Protein AF-A0A958QGN3-F1 (afdb_monomer)

Solvent-accessible surface area (backbone atoms only — not comparable to full-atom values): 9112 Å² total; per-residue (Å²): 139,82,88,88,80,87,80,82,87,89,76,77,86,75,79,75,87,72,80,77,77,76,76,63,99,60,59,74,49,75,75,36,65,69,54,34,45,36,25,71,77,68,55,36,74,48,73,49,76,48,70,50,88,39,84,84,43,88,90,49,69,60,46,77,48,75,48,77,48,68,65,74,99,62,55,71,68,59,52,51,58,59,68,67,46,52,61,52,44,41,81,79,34,90,42,31,76,43,39,47,69,40,79,90,75,33,34,35,40,39,32,36,43,59,98,94,43,77,48,77,48,45,26,42,52,48,81,46,80,53,96,93,48,73,50,79,46,77,41,82,60,131

Mean predicted aligned error: 10.69 Å

Structure (mmCIF, N/CA/C/O backbone):
data_AF-A0A958QGN3-F1
#
_entry.id   AF-A0A958QGN3-F1
#
loop_
_atom_site.group_PDB
_atom_site.id
_atom_site.type_symbol
_atom_site.label_atom_id
_atom_site.label_alt_id
_atom_site.label_comp_id
_atom_site.label_asym_id
_atom_site.label_entity_id
_atom_site.label_seq_id
_atom_site.pdbx_PDB_ins_code
_atom_site.Cartn_x
_atom_site.Cartn_y
_atom_site.Cartn_z
_atom_site.occupancy
_atom_site.B_iso_or_equiv
_atom_site.auth_seq_id
_atom_site.auth_comp_id
_atom_site.auth_asym_id
_atom_site.auth_atom_id
_atom_site.pdbx_PDB_model_num
ATOM 1 N N . MET A 1 1 ? 53.282 -9.241 -4.171 1.00 45.19 1 MET A N 1
ATOM 2 C CA . MET A 1 1 ? 52.697 -8.144 -3.373 1.00 45.19 1 MET A CA 1
ATOM 3 C C . MET A 1 1 ? 52.203 -7.099 -4.357 1.00 45.19 1 MET A C 1
ATOM 5 O O . MET A 1 1 ? 53.029 -6.436 -4.964 1.00 45.19 1 MET A O 1
ATOM 9 N N . ALA A 1 2 ? 50.898 -7.075 -4.631 1.00 42.78 2 ALA A N 1
ATOM 10 C CA . ALA A 1 2 ? 50.288 -6.152 -5.586 1.00 42.78 2 ALA A CA 1
ATOM 11 C C . ALA A 1 2 ? 49.634 -4.997 -4.817 1.00 42.78 2 ALA A C 1
ATOM 13 O O . ALA A 1 2 ? 48.873 -5.229 -3.878 1.00 42.78 2 ALA A O 1
ATOM 14 N N . ASP A 1 3 ? 50.000 -3.783 -5.209 1.00 41.00 3 ASP A N 1
ATOM 15 C CA . ASP A 1 3 ? 49.564 -2.500 -4.666 1.00 41.00 3 ASP A CA 1
ATOM 16 C C . ASP A 1 3 ? 48.069 -2.283 -4.973 1.00 41.00 3 ASP A C 1
ATOM 18 O O . ASP A 1 3 ? 47.669 -2.197 -6.135 1.00 41.00 3 ASP A O 1
ATOM 22 N N . VAL A 1 4 ? 47.226 -2.217 -3.939 1.00 49.03 4 VAL A N 1
ATOM 23 C CA . VAL A 1 4 ? 45.800 -1.876 -4.057 1.00 49.03 4 VAL A CA 1
ATOM 24 C C . VAL A 1 4 ? 45.661 -0.392 -3.736 1.00 49.03 4 VAL A C 1
ATOM 26 O O . VAL A 1 4 ? 45.495 -0.003 -2.582 1.00 49.03 4 VAL A O 1
ATOM 29 N N . LYS A 1 5 ? 45.747 0.455 -4.765 1.00 48.38 5 LYS A N 1
ATOM 30 C CA . LYS A 1 5 ? 45.440 1.886 -4.669 1.00 48.38 5 LYS A CA 1
ATOM 31 C C . LYS A 1 5 ? 44.186 2.217 -5.472 1.00 48.38 5 LYS A C 1
ATOM 33 O O . LYS A 1 5 ? 44.180 2.101 -6.690 1.00 48.38 5 LYS A O 1
ATOM 38 N N . GLY A 1 6 ? 43.177 2.717 -4.760 1.00 46.97 6 GLY A N 1
ATOM 39 C CA . GLY A 1 6 ? 42.195 3.661 -5.296 1.00 46.97 6 GLY A CA 1
ATOM 40 C C . GLY A 1 6 ? 40.887 3.061 -5.806 1.00 46.97 6 GLY A C 1
ATOM 41 O O . GLY A 1 6 ? 40.707 2.885 -7.005 1.00 46.97 6 GLY A O 1
ATOM 42 N N . LEU A 1 7 ? 39.926 2.865 -4.902 1.00 43.03 7 LEU A N 1
ATOM 43 C CA . LEU A 1 7 ? 38.498 2.928 -5.231 1.00 43.03 7 LEU A CA 1
ATOM 44 C C . LEU A 1 7 ? 37.856 4.085 -4.442 1.00 43.03 7 LEU A C 1
ATOM 46 O O . LEU A 1 7 ? 38.366 4.456 -3.384 1.00 43.03 7 LEU A O 1
ATOM 50 N N . PRO A 1 8 ? 36.802 4.705 -4.997 1.00 45.16 8 PRO A N 1
ATOM 51 C CA . PRO A 1 8 ? 36.611 6.150 -4.966 1.00 45.16 8 PRO A CA 1
ATOM 52 C C . PRO A 1 8 ? 35.949 6.676 -3.693 1.00 45.16 8 PRO A C 1
ATOM 54 O O . PRO A 1 8 ? 35.059 6.058 -3.104 1.00 45.16 8 PRO A O 1
ATOM 57 N N . GLU A 1 9 ? 36.364 7.888 -3.343 1.00 41.84 9 GLU A N 1
ATOM 58 C CA . GLU A 1 9 ? 35.791 8.737 -2.311 1.00 41.84 9 GLU A CA 1
ATOM 59 C C . GLU A 1 9 ? 34.336 9.086 -2.673 1.00 41.84 9 GLU A C 1
ATOM 61 O O . GLU A 1 9 ? 34.042 9.778 -3.648 1.00 41.84 9 GLU A O 1
ATOM 66 N N . ARG A 1 10 ? 33.396 8.531 -1.904 1.00 50.75 10 ARG A N 1
ATOM 67 C CA . ARG A 1 10 ? 31.971 8.867 -1.957 1.00 50.75 10 ARG A CA 1
ATOM 68 C C . ARG A 1 10 ? 31.731 10.190 -1.229 1.00 50.75 10 ARG A C 1
ATOM 70 O O . ARG A 1 10 ? 31.694 10.197 -0.005 1.00 50.75 10 ARG A O 1
ATOM 77 N N . ALA A 1 11 ? 31.449 11.255 -1.970 1.00 43.88 11 ALA A N 1
ATOM 78 C CA . ALA A 1 11 ? 30.604 12.384 -1.562 1.00 43.88 11 ALA A CA 1
ATOM 79 C C . ALA A 1 11 ? 30.341 13.228 -2.827 1.00 43.88 11 ALA A C 1
ATOM 81 O O . ALA A 1 11 ? 31.237 13.418 -3.630 1.00 43.88 11 ALA A O 1
ATOM 82 N N . ALA A 1 12 ? 29.147 13.719 -3.134 1.00 39.62 12 ALA A N 1
ATOM 83 C CA . ALA A 1 12 ? 28.220 14.355 -2.226 1.00 39.62 12 ALA A CA 1
ATOM 84 C C . ALA A 1 12 ? 26.763 14.035 -2.583 1.00 39.62 12 ALA A C 1
ATOM 86 O O . ALA A 1 12 ? 26.357 13.980 -3.743 1.00 39.62 12 ALA A O 1
ATOM 87 N N . SER A 1 13 ? 25.990 13.864 -1.515 1.00 48.22 13 SER A N 1
ATOM 88 C CA . SER A 1 13 ? 24.536 13.888 -1.465 1.00 48.22 13 SER A CA 1
ATOM 89 C C . SER A 1 13 ? 23.980 15.084 -2.242 1.00 48.22 13 SER A C 1
ATOM 91 O O . SER A 1 13 ? 23.963 16.205 -1.733 1.00 48.22 13 SER A O 1
ATOM 93 N N . GLN A 1 14 ? 23.459 14.843 -3.445 1.00 42.06 14 GLN A N 1
ATOM 94 C CA . GLN A 1 14 ? 22.484 15.753 -4.029 1.00 42.06 14 GLN A CA 1
ATOM 95 C C . GLN A 1 14 ? 21.217 15.660 -3.182 1.00 42.06 14 GLN A C 1
ATOM 97 O O . GLN A 1 14 ? 20.535 14.634 -3.157 1.00 42.06 14 GLN A O 1
ATOM 102 N N . ALA A 1 15 ? 20.943 16.731 -2.440 1.00 41.16 15 ALA A N 1
ATOM 103 C CA . ALA A 1 15 ? 19.664 16.936 -1.793 1.00 41.16 15 ALA A CA 1
ATOM 104 C C . ALA A 1 15 ? 18.590 16.908 -2.885 1.00 41.16 15 ALA A C 1
ATOM 106 O O . ALA A 1 15 ? 18.457 17.839 -3.677 1.00 41.16 15 ALA A O 1
ATOM 107 N N . SER A 1 16 ? 17.872 15.790 -2.960 1.00 41.44 16 SER A N 1
ATOM 108 C CA . SER A 1 16 ? 16.692 15.647 -3.800 1.00 41.44 16 SER A CA 1
ATOM 109 C C . SER A 1 16 ? 15.718 16.759 -3.409 1.00 41.44 16 SER A C 1
ATOM 111 O O . SER A 1 16 ? 15.319 16.848 -2.248 1.00 41.44 16 SER A O 1
ATOM 113 N N . SER A 1 17 ? 15.361 17.632 -4.347 1.00 39.84 17 SER A N 1
ATOM 114 C CA . SER A 1 17 ? 14.291 18.609 -4.169 1.00 39.84 17 SER A CA 1
ATOM 115 C C . SER A 1 17 ? 12.960 17.860 -4.130 1.00 39.84 17 SER A C 1
ATOM 117 O O . SER A 1 17 ? 12.297 17.618 -5.136 1.00 39.84 17 SER A O 1
ATOM 119 N N . PHE A 1 18 ? 12.599 17.416 -2.932 1.00 50.28 18 PHE A N 1
ATOM 120 C CA . PHE A 1 18 ? 11.326 16.774 -2.664 1.00 50.28 18 PHE A CA 1
ATOM 121 C C . PHE A 1 18 ? 10.196 17.786 -2.848 1.00 50.28 18 PHE A C 1
ATOM 123 O O . PHE A 1 18 ? 10.254 18.896 -2.321 1.00 50.28 18 PHE A O 1
ATOM 130 N N . VAL A 1 19 ? 9.119 17.378 -3.511 1.00 41.16 19 VAL A N 1
ATOM 131 C CA . VAL A 1 19 ? 7.829 18.039 -3.316 1.00 41.16 19 VAL A CA 1
ATOM 132 C C . VAL A 1 19 ? 7.172 17.348 -2.130 1.00 41.16 19 VAL A C 1
ATOM 134 O O . VAL A 1 19 ? 6.612 16.261 -2.268 1.00 41.16 19 VAL A O 1
ATOM 137 N N . SER A 1 20 ? 7.286 17.956 -0.950 1.00 41.78 20 SER A N 1
ATOM 138 C CA . SER A 1 20 ? 6.394 17.633 0.163 1.00 41.78 20 SER A CA 1
ATOM 139 C C . SER A 1 20 ? 4.976 17.927 -0.310 1.00 41.78 20 SER A C 1
ATOM 141 O O . SER A 1 20 ? 4.622 19.083 -0.529 1.00 41.78 20 SER A O 1
ATOM 143 N N . VAL A 1 21 ? 4.158 16.891 -0.494 1.00 50.94 21 VAL A N 1
ATOM 144 C CA . VAL A 1 21 ? 2.708 17.088 -0.481 1.00 50.94 21 VAL A CA 1
ATOM 145 C C . VAL A 1 21 ? 2.393 17.438 0.964 1.00 50.94 21 VAL A C 1
ATOM 147 O O . VAL A 1 21 ? 2.401 16.549 1.818 1.00 50.94 21 VAL A O 1
ATOM 150 N N . GLU A 1 22 ? 2.235 18.730 1.262 1.00 51.91 22 GLU A N 1
ATOM 151 C CA . GLU A 1 22 ? 1.824 19.145 2.598 1.00 51.91 22 GLU A CA 1
ATOM 152 C C . GLU A 1 22 ? 0.529 18.400 2.931 1.00 51.91 22 GLU A C 1
ATOM 154 O O . GLU A 1 22 ? -0.434 18.462 2.157 1.00 51.91 22 GLU A O 1
ATOM 159 N N . PRO A 1 23 ? 0.507 17.612 4.018 1.00 54.56 23 PRO A N 1
ATOM 160 C CA . PRO A 1 23 ? -0.700 16.907 4.388 1.00 54.56 23 PRO A CA 1
ATOM 161 C C . PRO A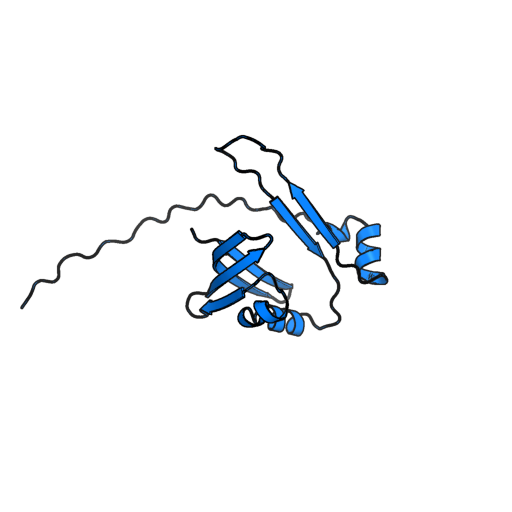 1 23 ? -1.776 17.956 4.659 1.00 54.56 23 PRO A C 1
ATOM 163 O O . PRO A 1 23 ? -1.610 18.795 5.544 1.00 54.56 23 PRO A O 1
ATOM 166 N N . GLU A 1 24 ? -2.875 17.921 3.897 1.00 58.31 24 GLU A N 1
ATOM 167 C CA . GLU A 1 24 ? -4.050 18.725 4.233 1.00 58.31 24 GLU A CA 1
ATOM 168 C C . GLU A 1 24 ? -4.386 18.491 5.716 1.00 58.31 24 GLU A C 1
ATOM 170 O O . GLU A 1 24 ? -4.348 17.355 6.201 1.00 58.31 24 GLU A O 1
ATOM 175 N N . VAL A 1 25 ? -4.741 19.565 6.434 1.00 65.56 25 VAL A N 1
ATOM 176 C CA . VAL A 1 25 ? -5.038 19.565 7.884 1.00 65.56 25 VAL A CA 1
ATOM 177 C C . VAL A 1 25 ? -6.071 18.487 8.269 1.00 65.56 25 VAL A C 1
ATOM 179 O O . VAL A 1 25 ? -6.136 18.040 9.414 1.00 65.56 25 VAL A O 1
ATOM 182 N N . SER A 1 26 ? -6.861 18.019 7.299 1.00 76.56 26 SER A N 1
ATOM 183 C CA . SER A 1 26 ? -7.754 16.873 7.425 1.00 76.56 26 SER A CA 1
ATOM 184 C C . SER A 1 26 ? -7.784 16.068 6.118 1.00 76.56 26 SER A C 1
ATOM 186 O O . SER A 1 26 ? -7.807 16.671 5.051 1.00 76.56 26 SER A O 1
ATOM 188 N N . PRO A 1 27 ? -7.836 14.725 6.142 1.00 82.38 27 PRO A N 1
ATOM 189 C CA . PRO A 1 27 ? -7.945 13.930 4.920 1.00 82.38 27 PRO A CA 1
ATOM 190 C C . PRO A 1 27 ? -9.273 14.174 4.179 1.00 82.38 27 PRO A C 1
ATOM 192 O O . PRO A 1 27 ? -10.310 14.418 4.805 1.00 82.38 27 PRO A O 1
ATOM 195 N N . PHE A 1 28 ? -9.266 14.041 2.845 1.00 86.06 28 PHE A N 1
ATOM 196 C CA . PHE A 1 28 ? -10.395 14.424 1.976 1.00 86.06 28 PHE A CA 1
ATOM 197 C C . PHE A 1 28 ? -11.738 13.794 2.387 1.00 86.06 28 PHE A C 1
ATOM 199 O O . PHE A 1 28 ? -12.797 14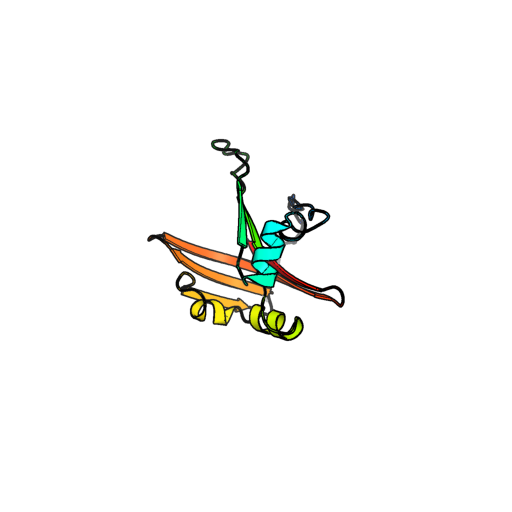.418 2.271 1.00 86.06 28 PHE A O 1
ATOM 206 N N . TRP A 1 29 ? -11.710 12.555 2.891 1.00 84.50 29 TRP A N 1
ATOM 207 C CA . TRP A 1 29 ? -12.912 11.831 3.297 1.00 84.50 29 TRP A CA 1
ATOM 208 C C . TRP A 1 29 ? -13.547 12.386 4.568 1.00 84.50 29 TRP A C 1
ATOM 210 O O . TRP A 1 29 ? -14.748 12.227 4.742 1.00 84.50 29 TRP A O 1
ATOM 220 N N . LYS A 1 30 ?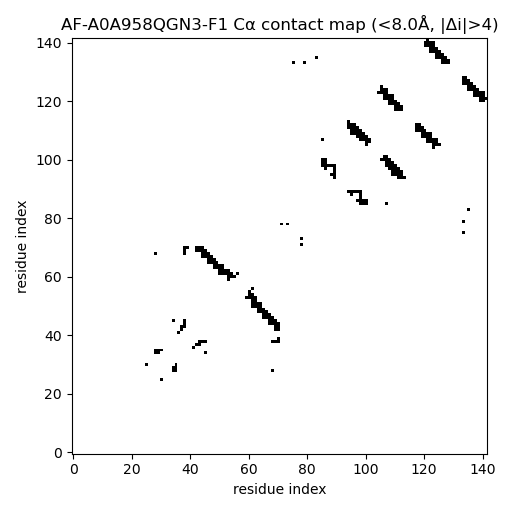 -12.786 13.048 5.447 1.00 85.44 30 LYS A N 1
ATOM 221 C CA . LYS A 1 30 ? -13.338 13.712 6.638 1.00 85.44 30 LYS A CA 1
ATOM 222 C C . LYS A 1 30 ? -13.931 15.080 6.310 1.00 85.44 30 LYS A C 1
ATOM 224 O O . LYS A 1 30 ? -14.878 15.498 6.966 1.00 85.44 30 LYS A O 1
ATOM 229 N N . GLN A 1 31 ? -13.405 15.762 5.293 1.00 88.06 31 GLN A N 1
ATOM 230 C CA . GLN A 1 31 ? -13.900 17.077 4.878 1.00 88.06 31 GLN A CA 1
ATOM 231 C C . GLN A 1 31 ? -15.278 16.996 4.198 1.00 88.06 31 GLN A C 1
ATOM 233 O O . GLN A 1 31 ? -16.117 17.880 4.362 1.00 88.06 31 GLN A O 1
ATOM 238 N N . LYS A 1 32 ? -15.548 15.918 3.450 1.00 89.00 32 LYS A N 1
ATOM 239 C CA . LYS A 1 32 ? -16.797 15.738 2.695 1.00 89.00 32 LYS A CA 1
ATOM 240 C C . LYS A 1 32 ? -17.748 14.780 3.420 1.00 89.00 32 LYS A C 1
ATOM 242 O O . LYS A 1 32 ? -17.638 13.567 3.265 1.00 89.00 32 LYS A O 1
ATOM 247 N N . LYS A 1 33 ? -18.744 15.313 4.144 1.00 91.50 33 LYS A N 1
ATOM 248 C CA . LYS A 1 33 ? -19.718 14.523 4.942 1.00 91.50 33 LYS A CA 1
ATOM 249 C C . LYS A 1 33 ? -20.354 13.353 4.178 1.00 91.50 33 LYS A C 1
ATOM 251 O O . LYS A 1 33 ? -20.471 12.262 4.725 1.00 91.50 33 LYS A O 1
ATOM 256 N N . ASN A 1 34 ? -20.730 13.557 2.913 1.00 92.75 34 ASN A N 1
ATOM 257 C CA . ASN A 1 34 ? -21.319 12.497 2.086 1.00 92.75 34 ASN A CA 1
ATOM 258 C C . ASN A 1 34 ? -20.320 11.357 1.809 1.00 92.75 34 ASN A C 1
ATOM 260 O O . ASN A 1 34 ? -20.675 10.188 1.901 1.00 92.75 34 ASN A O 1
ATOM 264 N N . VAL A 1 35 ? -19.052 11.685 1.537 1.00 90.75 35 VAL A N 1
ATOM 265 C CA . VAL A 1 35 ? -17.985 10.687 1.343 1.00 90.75 35 VAL A CA 1
ATOM 266 C C . VAL A 1 35 ? -17.745 9.911 2.634 1.00 90.75 35 VAL A C 1
ATOM 268 O O . VAL A 1 35 ? -17.689 8.684 2.607 1.00 90.75 35 VAL A O 1
ATOM 271 N N . TYR A 1 36 ? -17.675 10.611 3.769 1.00 90.88 36 TYR A N 1
ATOM 272 C CA . TYR A 1 36 ? -17.521 9.971 5.072 1.00 90.88 36 TYR A CA 1
ATOM 273 C C . TYR A 1 36 ? -18.650 8.976 5.362 1.00 90.88 36 TYR A C 1
ATOM 275 O O . TYR A 1 36 ? -18.378 7.844 5.755 1.00 90.88 36 TYR A O 1
ATOM 283 N N . ARG A 1 37 ? -19.905 9.383 5.122 1.00 93.56 37 ARG A N 1
ATOM 284 C CA . ARG A 1 37 ? -21.090 8.533 5.295 1.00 93.56 37 ARG A CA 1
ATOM 285 C C . ARG A 1 37 ? -20.998 7.268 4.443 1.00 93.56 37 ARG A C 1
ATOM 287 O O . ARG A 1 37 ? -21.146 6.176 4.972 1.00 93.56 37 ARG A O 1
ATOM 294 N N . LYS A 1 38 ? -20.666 7.401 3.155 1.00 92.38 38 LYS A N 1
ATOM 295 C CA . LYS A 1 38 ? -20.498 6.250 2.253 1.00 92.38 38 LYS A CA 1
ATOM 296 C C . LYS A 1 38 ? -19.431 5.270 2.746 1.00 92.38 38 LYS A C 1
ATOM 298 O O . LYS A 1 38 ? -19.640 4.064 2.728 1.00 92.38 38 LYS A O 1
ATOM 303 N N . ILE A 1 39 ? -18.296 5.768 3.231 1.00 91.44 39 ILE A N 1
ATOM 304 C CA . ILE A 1 39 ? -17.227 4.903 3.754 1.00 91.44 39 ILE A CA 1
ATOM 305 C C . ILE A 1 39 ? -17.658 4.216 5.057 1.00 91.44 39 ILE A C 1
ATOM 307 O O . ILE A 1 39 ? -17.402 3.026 5.251 1.00 91.44 39 ILE A O 1
ATOM 311 N N . LYS A 1 40 ? -18.284 4.965 5.969 1.00 89.12 40 LYS A N 1
ATOM 312 C CA . LYS A 1 40 ? -18.635 4.483 7.308 1.00 89.12 40 LYS A CA 1
ATOM 313 C C . LYS A 1 40 ? -19.822 3.521 7.283 1.00 89.12 40 LYS A C 1
ATOM 315 O O . LYS A 1 40 ? -19.725 2.432 7.848 1.00 89.12 40 LYS A O 1
ATOM 320 N N . ASP A 1 41 ? -20.902 3.926 6.627 1.00 92.50 41 ASP A N 1
ATOM 321 C CA . ASP A 1 41 ? -22.204 3.269 6.715 1.00 92.50 41 ASP A CA 1
ATOM 322 C C . ASP A 1 41 ? -22.410 2.298 5.545 1.00 92.50 41 ASP A C 1
ATOM 324 O O . ASP A 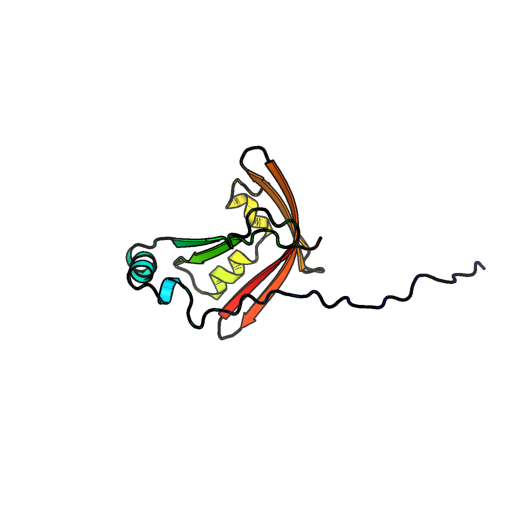1 41 ? -22.850 1.170 5.748 1.00 92.50 41 ASP A O 1
ATOM 328 N N . GLU A 1 42 ? -22.003 2.689 4.332 1.00 93.06 42 GLU A N 1
ATOM 329 C CA . GLU A 1 42 ? -22.155 1.873 3.113 1.00 93.06 42 GLU A CA 1
ATOM 330 C C . GLU A 1 42 ? -20.904 1.029 2.795 1.00 93.06 42 GLU A C 1
ATOM 332 O O . GLU A 1 42 ? -20.893 0.280 1.822 1.00 93.06 42 GLU A O 1
ATOM 337 N N . ARG A 1 43 ? -19.836 1.135 3.604 1.00 90.38 43 ARG A N 1
ATOM 338 C CA . ARG A 1 43 ? -18.544 0.441 3.405 1.00 90.38 43 ARG A CA 1
ATOM 339 C C . ARG A 1 43 ? -17.893 0.706 2.043 1.00 90.38 43 ARG A C 1
ATOM 341 O O . ARG A 1 43 ? -17.094 -0.101 1.572 1.00 90.38 43 ARG A O 1
ATOM 348 N N . ALA A 1 44 ? -18.193 1.845 1.425 1.00 91.06 44 ALA A N 1
ATOM 349 C CA . ALA A 1 44 ? -17.626 2.204 0.135 1.00 91.06 44 ALA A CA 1
ATOM 350 C C . ALA A 1 44 ? -16.106 2.424 0.227 1.00 91.06 44 ALA A C 1
ATOM 352 O O . ALA A 1 44 ? -15.611 3.050 1.169 1.00 91.06 44 ALA A O 1
ATOM 353 N N . VAL A 1 45 ? -15.377 1.967 -0.793 1.00 90.25 45 VAL A N 1
ATOM 354 C CA . VAL A 1 45 ? -14.001 2.404 -1.060 1.00 90.25 45 VAL A CA 1
ATOM 355 C C . VAL A 1 45 ? -14.079 3.589 -2.014 1.00 90.25 45 VAL A C 1
ATOM 357 O O . VAL A 1 45 ? -14.660 3.487 -3.093 1.00 90.25 45 VAL A O 1
ATOM 360 N N . VAL A 1 46 ? -13.531 4.729 -1.607 1.00 91.50 46 VAL A N 1
ATOM 361 C CA . VAL A 1 46 ? -13.576 5.970 -2.385 1.00 91.50 46 VAL A CA 1
ATOM 362 C C . VAL A 1 46 ? -12.164 6.369 -2.766 1.00 91.50 46 VAL A C 1
ATOM 364 O O . VAL A 1 46 ? -11.283 6.433 -1.910 1.00 91.50 46 VAL A O 1
ATOM 367 N N . VAL A 1 47 ? -11.964 6.677 -4.044 1.00 90.31 47 VAL A N 1
ATOM 368 C CA . VAL A 1 47 ? -10.694 7.173 -4.572 1.00 90.31 47 VAL A CA 1
ATOM 369 C C . VAL A 1 47 ? -10.908 8.576 -5.123 1.00 90.31 47 VAL A C 1
ATOM 371 O O . VAL A 1 47 ? -11.794 8.811 -5.941 1.00 90.31 47 VAL A O 1
ATOM 374 N N . LEU A 1 48 ? -10.107 9.518 -4.643 1.00 87.31 48 LEU A N 1
ATOM 375 C CA . LEU A 1 48 ? -9.982 10.857 -5.190 1.00 87.31 48 LEU A CA 1
ATOM 376 C C . LEU A 1 48 ? -8.758 10.888 -6.098 1.00 87.31 48 LEU A C 1
ATOM 378 O O . LEU A 1 48 ? -7.655 10.573 -5.655 1.00 87.31 48 LEU A O 1
ATOM 382 N N . VAL A 1 49 ? -8.955 11.306 -7.343 1.00 87.00 49 VAL A N 1
ATOM 383 C CA . VAL A 1 49 ? -7.878 11.533 -8.307 1.00 87.00 49 VAL A CA 1
ATOM 384 C C . VAL A 1 49 ? -7.870 13.015 -8.662 1.00 87.00 49 VAL A C 1
ATOM 386 O O . VAL A 1 49 ? -8.908 13.569 -9.020 1.00 87.00 49 VAL A O 1
ATOM 389 N N . LYS A 1 50 ? -6.714 13.661 -8.520 1.00 85.75 50 LYS A N 1
ATOM 390 C CA . LYS A 1 50 ? -6.450 15.026 -8.981 1.00 85.75 50 LYS A CA 1
ATOM 391 C C . LYS A 1 50 ? -5.249 14.978 -9.923 1.00 85.75 50 LYS A C 1
ATOM 393 O O . LYS A 1 50 ? -4.219 14.408 -9.568 1.00 85.75 50 LYS A O 1
ATOM 398 N N . SER A 1 51 ? -5.373 15.575 -11.098 1.00 82.69 51 SER A N 1
ATOM 399 C CA . SER A 1 51 ? -4.250 15.835 -11.998 1.00 82.69 51 SER A CA 1
ATOM 400 C C . SER A 1 51 ? -3.841 17.297 -11.883 1.00 82.69 51 SER A C 1
ATOM 402 O O . SER A 1 51 ? -4.697 18.177 -11.875 1.00 82.69 51 SER A O 1
ATOM 404 N N . ASP A 1 52 ? -2.542 17.550 -11.796 1.00 78.19 52 ASP A N 1
ATOM 405 C CA . ASP A 1 52 ? -1.975 18.874 -12.035 1.00 78.19 52 ASP A CA 1
ATOM 406 C C . ASP A 1 52 ? -1.913 19.068 -13.558 1.00 78.19 52 ASP A C 1
ATOM 408 O O . ASP A 1 52 ? -1.192 18.337 -14.248 1.00 78.19 52 ASP A O 1
ATOM 412 N N . GLU A 1 53 ? -2.746 19.963 -14.094 1.00 63.94 53 GLU A N 1
ATOM 413 C CA . GLU A 1 53 ? -2.942 20.194 -15.532 1.00 63.94 53 GLU A CA 1
ATOM 414 C C . GLU A 1 53 ? -1.759 20.954 -16.160 1.00 63.94 53 GLU A C 1
ATOM 416 O O . GLU A 1 53 ? -1.917 22.006 -16.763 1.00 63.94 53 GLU A O 1
ATOM 421 N N . ASN A 1 54 ? -0.549 20.406 -16.066 1.00 62.75 54 ASN A N 1
ATOM 422 C CA . ASN A 1 54 ? 0.596 20.845 -16.868 1.00 62.75 54 ASN A CA 1
ATOM 423 C C . ASN A 1 54 ? 0.745 19.906 -18.071 1.00 62.75 54 ASN A C 1
ATOM 425 O O . ASN A 1 54 ? 1.716 19.157 -18.189 1.00 62.75 54 ASN A O 1
ATOM 429 N N . LEU A 1 55 ? -0.281 19.854 -18.923 1.00 51.91 55 LEU A N 1
ATOM 430 C CA . LEU A 1 55 ? -0.253 19.069 -20.159 1.00 51.91 55 LEU A CA 1
ATOM 431 C C . LEU A 1 55 ? 0.630 19.793 -21.188 1.00 51.91 55 LEU A C 1
ATOM 433 O O . LEU A 1 55 ? 0.240 20.826 -21.722 1.00 51.91 55 LEU A O 1
ATOM 437 N N . GLY A 1 56 ? 1.819 19.250 -21.467 1.00 52.91 56 GLY A N 1
ATOM 438 C CA . GLY A 1 56 ? 2.697 19.714 -22.553 1.00 52.91 56 GLY A CA 1
ATOM 439 C C . GLY A 1 56 ? 4.009 20.383 -22.130 1.00 52.91 56 GLY A C 1
ATOM 440 O O . GLY A 1 56 ? 4.859 20.612 -22.989 1.00 52.91 56 GLY A O 1
ATOM 441 N N . ASP A 1 57 ? 4.232 20.641 -20.838 1.00 64.81 57 ASP A N 1
ATOM 442 C CA . ASP A 1 57 ? 5.530 21.123 -20.354 1.00 64.81 57 ASP A CA 1
ATOM 443 C C . ASP A 1 57 ? 6.457 19.940 -20.027 1.00 64.81 57 ASP A C 1
ATOM 445 O O . ASP A 1 57 ? 6.340 19.300 -18.982 1.00 64.81 57 ASP A O 1
ATOM 449 N N . MET A 1 58 ? 7.420 19.648 -20.911 1.00 60.47 58 MET A N 1
ATOM 450 C CA . MET A 1 58 ? 8.431 18.610 -20.652 1.00 60.47 58 MET A CA 1
ATOM 451 C C . MET A 1 58 ? 9.295 18.905 -19.415 1.00 60.47 58 MET A C 1
ATOM 453 O O . MET A 1 58 ? 9.908 17.985 -18.874 1.00 60.47 58 MET A O 1
ATOM 457 N N . LYS A 1 59 ? 9.369 20.164 -18.959 1.00 66.94 59 LYS A N 1
ATOM 458 C CA . LYS A 1 59 ? 10.139 20.541 -17.765 1.00 66.94 59 LYS A CA 1
ATOM 459 C C . LYS A 1 59 ? 9.375 20.261 -16.472 1.00 66.94 59 LYS A C 1
ATOM 461 O O . LYS A 1 59 ? 10.011 20.024 -15.449 1.00 66.94 59 LYS A O 1
ATOM 466 N N . ASN A 1 60 ? 8.042 20.230 -16.525 1.00 65.62 60 ASN A N 1
ATOM 467 C CA . ASN A 1 60 ? 7.167 19.958 -15.388 1.00 65.62 60 ASN A CA 1
ATOM 468 C C . ASN A 1 60 ? 6.186 18.834 -15.741 1.00 65.62 60 ASN A C 1
ATOM 470 O O . ASN A 1 60 ? 5.046 19.112 -16.116 1.00 65.62 60 ASN A O 1
ATOM 474 N N . PRO A 1 61 ? 6.604 17.560 -15.623 1.00 65.12 61 PRO A N 1
ATOM 475 C CA . PRO A 1 61 ? 5.728 16.441 -15.939 1.00 65.12 61 PRO A CA 1
ATOM 476 C C . PRO A 1 61 ? 4.437 16.532 -15.120 1.00 65.12 61 PRO A C 1
ATOM 478 O O . PRO A 1 61 ? 4.475 16.823 -13.919 1.00 65.12 61 PRO A O 1
ATOM 481 N N . SER A 1 62 ? 3.301 16.271 -15.772 1.00 71.94 62 SER A N 1
ATOM 482 C CA . SER A 1 62 ? 1.990 16.283 -15.125 1.00 71.94 62 SER A CA 1
ATOM 483 C C . SER A 1 62 ? 2.001 15.367 -13.901 1.00 71.94 62 SER A C 1
ATOM 485 O O . SER A 1 62 ? 2.480 14.230 -13.952 1.00 71.94 62 SER A O 1
ATOM 487 N N . LYS A 1 63 ? 1.488 15.869 -12.778 1.00 75.06 63 LYS A N 1
ATOM 488 C CA . LYS A 1 63 ? 1.461 15.128 -11.514 1.00 75.06 63 LYS A CA 1
ATOM 489 C C . LYS A 1 63 ? 0.086 14.518 -11.320 1.00 75.06 63 LYS A C 1
ATOM 491 O O . LYS A 1 63 ? -0.926 15.197 -11.474 1.00 75.06 63 LYS A O 1
ATOM 496 N N . LEU A 1 64 ? 0.058 13.249 -10.933 1.00 81.50 64 LEU A N 1
ATOM 497 C CA . LEU A 1 64 ? -1.161 12.565 -10.527 1.00 81.50 64 LEU A CA 1
ATOM 498 C C . LEU A 1 64 ? -1.148 12.396 -9.008 1.00 81.50 64 LEU A C 1
ATOM 500 O O . LEU A 1 64 ? -0.282 11.717 -8.460 1.00 81.50 64 LEU A O 1
ATOM 504 N N . LEU A 1 65 ? -2.117 13.002 -8.328 1.00 83.25 65 LEU A N 1
ATOM 505 C CA . LEU A 1 65 ? -2.395 12.747 -6.922 1.00 83.25 65 LEU A CA 1
ATOM 506 C C . LEU A 1 65 ? -3.590 11.802 -6.828 1.00 83.25 65 LEU A C 1
ATOM 508 O O . LEU A 1 65 ? -4.693 12.137 -7.257 1.00 83.25 65 LEU A O 1
ATOM 512 N N . MET A 1 66 ? -3.377 10.642 -6.214 1.00 85.44 66 MET A N 1
ATOM 513 C CA . MET A 1 66 ? -4.431 9.678 -5.925 1.00 85.44 66 MET A CA 1
ATOM 514 C C . MET A 1 66 ? -4.514 9.448 -4.417 1.00 85.44 66 MET A C 1
ATOM 516 O O . MET A 1 66 ? -3.518 9.129 -3.774 1.00 85.44 66 MET A O 1
ATOM 520 N N . GLN A 1 67 ? -5.705 9.606 -3.848 1.00 87.62 67 GLN A N 1
ATOM 521 C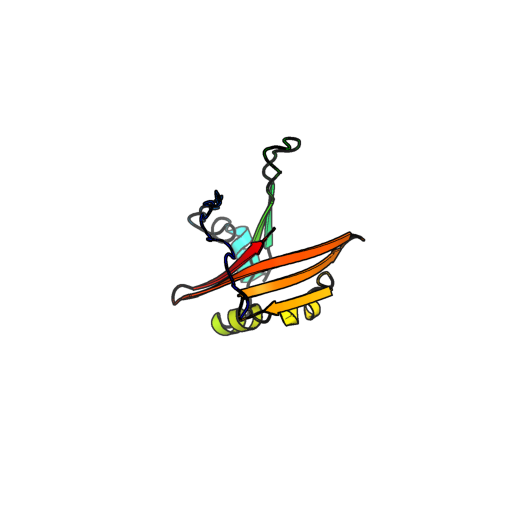 CA . GLN A 1 67 ? -5.976 9.359 -2.435 1.00 87.62 67 GLN A CA 1
ATOM 522 C C . GLN A 1 67 ? -7.132 8.368 -2.314 1.00 87.62 67 GLN A C 1
ATOM 524 O O . GLN A 1 67 ? -8.244 8.655 -2.747 1.00 87.62 67 GLN A O 1
ATOM 529 N N . GLY A 1 68 ? -6.879 7.205 -1.717 1.00 90.25 68 GLY A N 1
ATOM 530 C CA . GLY A 1 68 ? -7.895 6.190 -1.437 1.00 90.25 68 GLY A CA 1
ATOM 531 C C . GLY A 1 68 ? -8.331 6.210 0.026 1.00 90.25 68 GLY A C 1
ATOM 532 O O . GLY A 1 68 ? -7.529 6.491 0.915 1.00 90.25 68 GLY A O 1
ATOM 533 N N . ALA A 1 69 ? -9.596 5.891 0.284 1.00 91.81 69 ALA A N 1
ATOM 534 C CA . ALA A 1 69 ? -10.136 5.730 1.625 1.00 91.81 69 ALA A CA 1
ATOM 535 C C . ALA A 1 69 ? -11.143 4.582 1.669 1.00 91.81 69 ALA A C 1
ATOM 537 O O . ALA A 1 69 ? -11.982 4.443 0.781 1.00 91.81 69 ALA A O 1
ATOM 538 N N . GLY A 1 70 ? -11.085 3.782 2.729 1.00 92.00 70 GLY A N 1
ATOM 539 C CA . GLY A 1 70 ? -11.995 2.664 2.952 1.00 92.00 70 GLY A CA 1
ATOM 540 C C . GLY A 1 70 ? -12.010 2.253 4.418 1.00 92.00 70 GLY A C 1
ATOM 541 O O . GLY A 1 70 ? -11.183 2.709 5.211 1.00 92.00 70 GLY A O 1
ATOM 542 N N . HIS A 1 71 ? -12.962 1.397 4.785 1.00 90.94 71 HIS A N 1
ATOM 543 C CA . HIS A 1 71 ? -13.070 0.872 6.141 1.00 90.94 71 HIS A CA 1
ATOM 544 C C . HIS A 1 71 ? -12.812 -0.632 6.160 1.00 90.94 71 HIS A C 1
ATOM 546 O O . HIS A 1 71 ? -13.523 -1.402 5.524 1.00 90.94 71 HIS A O 1
ATOM 552 N N . ILE A 1 72 ? -11.850 -1.057 6.976 1.00 90.62 72 ILE A N 1
ATOM 553 C CA . ILE A 1 72 ? -11.513 -2.469 7.178 1.00 90.62 72 ILE A CA 1
ATOM 554 C C . ILE A 1 72 ? -12.062 -2.911 8.537 1.00 90.62 72 ILE A C 1
ATOM 556 O O . ILE A 1 72 ? -12.024 -2.149 9.504 1.00 90.62 72 ILE A O 1
ATOM 560 N N . ARG A 1 73 ? -12.609 -4.127 8.631 1.00 92.12 73 ARG A N 1
ATOM 561 C CA . ARG A 1 73 ? -13.059 -4.715 9.905 1.00 92.12 73 ARG A CA 1
ATOM 562 C C . ARG A 1 73 ? -11.916 -5.494 10.564 1.00 92.12 73 ARG A C 1
ATOM 564 O O . ARG A 1 73 ? -11.988 -6.707 10.707 1.00 92.12 73 ARG A O 1
ATOM 571 N N . ALA A 1 74 ? -10.855 -4.789 10.936 1.00 93.56 74 ALA A N 1
ATOM 572 C CA . ALA A 1 74 ? -9.705 -5.361 11.627 1.00 93.56 74 ALA A CA 1
ATOM 573 C C . ALA A 1 74 ? -9.042 -4.321 12.534 1.00 93.56 74 ALA A C 1
ATOM 575 O O . ALA A 1 74 ? -9.231 -3.116 12.354 1.00 93.56 74 ALA A O 1
ATOM 576 N N . SER A 1 75 ? -8.258 -4.784 13.511 1.00 93.69 75 SER A N 1
ATOM 577 C CA . SER A 1 75 ? -7.444 -3.885 14.327 1.00 93.69 75 SER A CA 1
ATOM 578 C C . SER A 1 75 ? -6.357 -3.225 13.475 1.00 93.69 75 SER A C 1
ATOM 580 O O . SER A 1 75 ? -5.898 -3.788 12.477 1.00 93.69 75 SER A O 1
ATOM 582 N N . ARG A 1 76 ? -5.911 -2.034 13.889 1.00 91.31 76 ARG A N 1
ATOM 583 C CA . ARG A 1 76 ? -4.850 -1.290 13.195 1.00 91.31 76 ARG A CA 1
ATOM 584 C C . ARG A 1 76 ? -3.583 -2.131 13.017 1.00 91.31 76 ARG A C 1
ATOM 586 O O . ARG A 1 76 ? -3.062 -2.200 11.912 1.00 91.31 76 ARG A O 1
ATOM 593 N N . GLY A 1 77 ? -3.127 -2.789 14.085 1.00 93.62 77 GLY A N 1
ATOM 594 C CA . GLY A 1 77 ? -1.915 -3.614 14.055 1.00 93.62 77 GLY A CA 1
ATOM 595 C C . GLY A 1 77 ? -2.048 -4.820 13.126 1.00 93.62 77 GLY A C 1
ATOM 596 O O . GLY A 1 77 ? -1.136 -5.100 12.356 1.00 93.62 77 GLY A O 1
ATOM 597 N N . PHE A 1 78 ? -3.209 -5.486 13.122 1.00 95.38 78 PHE A N 1
ATOM 598 C CA . PHE A 1 78 ? -3.461 -6.587 12.191 1.00 95.38 78 PHE A CA 1
ATOM 599 C C . PHE A 1 78 ? -3.417 -6.107 10.737 1.00 95.38 78 PHE A C 1
ATOM 601 O O . PHE A 1 78 ? -2.689 -6.672 9.927 1.00 95.38 78 PHE A O 1
ATOM 608 N N . ALA A 1 79 ? -4.146 -5.033 10.418 1.00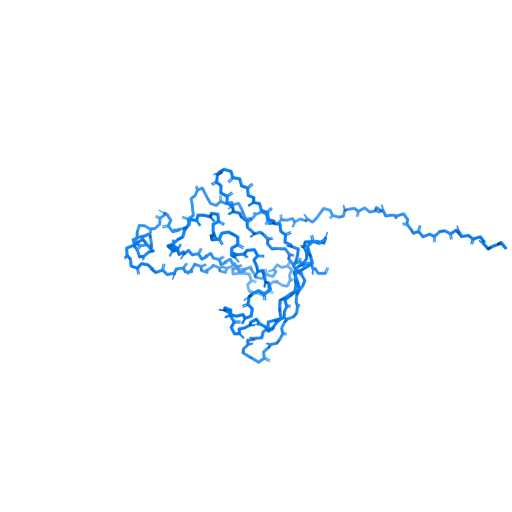 94.50 79 ALA A N 1
ATOM 609 C CA . ALA A 1 79 ? -4.187 -4.486 9.065 1.00 94.50 79 ALA A CA 1
ATOM 610 C C . ALA A 1 79 ? -2.798 -4.033 8.587 1.00 94.50 79 ALA A C 1
ATOM 612 O O . ALA A 1 79 ? -2.420 -4.312 7.454 1.00 94.50 79 ALA A O 1
ATOM 613 N N . PHE A 1 80 ? -2.022 -3.383 9.458 1.00 95.00 80 PHE A N 1
ATOM 614 C CA . PHE A 1 80 ? -0.665 -2.948 9.139 1.00 95.00 80 PHE A CA 1
ATOM 615 C C . PHE A 1 80 ? 0.295 -4.127 8.936 1.00 95.00 80 PHE A C 1
ATOM 617 O O . PHE A 1 80 ? 1.094 -4.107 8.006 1.00 95.00 80 PHE A O 1
ATOM 624 N N . ASN A 1 81 ? 0.202 -5.178 9.755 1.00 94.62 81 ASN A N 1
ATOM 625 C CA . ASN A 1 81 ? 1.014 -6.384 9.582 1.00 94.62 81 ASN A CA 1
ATOM 626 C C . ASN A 1 81 ? 0.711 -7.097 8.265 1.00 94.62 81 ASN A C 1
ATOM 628 O O . ASN A 1 81 ? 1.644 -7.452 7.555 1.00 94.62 81 ASN A O 1
ATOM 632 N N . VAL A 1 82 ? -0.565 -7.227 7.898 1.00 95.19 82 VAL A N 1
ATOM 633 C CA . VAL A 1 82 ? -0.954 -7.771 6.589 1.00 95.19 82 VAL A CA 1
ATOM 634 C C . VAL A 1 82 ? -0.443 -6.880 5.453 1.00 95.19 82 VAL A C 1
ATOM 636 O O . VAL A 1 82 ? 0.108 -7.385 4.483 1.00 95.19 82 VAL A O 1
ATOM 639 N N . ALA A 1 83 ? -0.560 -5.555 5.579 1.00 94.50 83 ALA A N 1
ATOM 640 C CA . ALA A 1 83 ? -0.121 -4.616 4.545 1.00 94.50 83 ALA A CA 1
ATOM 641 C C . ALA A 1 83 ? 1.399 -4.630 4.291 1.00 94.50 83 ALA A C 1
ATOM 643 O O . ALA A 1 83 ? 1.831 -4.285 3.193 1.00 94.50 83 ALA A O 1
ATOM 644 N N . LYS A 1 84 ? 2.209 -5.029 5.281 1.00 95.81 84 LYS A N 1
ATOM 645 C CA . LYS A 1 84 ? 3.670 -5.174 5.150 1.00 95.81 84 LYS A CA 1
ATOM 646 C C . LYS A 1 84 ? 4.097 -6.445 4.405 1.00 95.81 84 LYS A C 1
ATOM 648 O O . LYS A 1 84 ? 5.260 -6.546 4.020 1.00 95.81 84 LYS A O 1
ATOM 653 N N . ASN A 1 85 ? 3.193 -7.399 4.177 1.00 96.56 85 ASN A N 1
ATOM 654 C CA . ASN A 1 85 ? 3.492 -8.638 3.458 1.00 96.56 85 ASN A CA 1
ATOM 655 C C . ASN A 1 85 ? 3.488 -8.397 1.942 1.00 96.56 85 ASN A C 1
ATOM 657 O O . ASN A 1 85 ? 2.622 -8.880 1.216 1.00 96.56 85 ASN A O 1
ATOM 661 N N . PHE A 1 86 ? 4.450 -7.620 1.445 1.00 97.12 86 PHE A N 1
ATOM 662 C CA . PHE A 1 86 ? 4.477 -7.194 0.043 1.00 97.12 86 PHE A CA 1
ATOM 663 C C . PHE A 1 86 ? 4.552 -8.354 -0.955 1.00 97.12 86 PHE A C 1
ATOM 665 O O . PHE A 1 86 ? 4.062 -8.234 -2.072 1.00 97.12 86 PHE A O 1
ATOM 672 N N . GLU A 1 87 ? 5.123 -9.490 -0.564 1.00 97.69 87 GLU A N 1
ATOM 673 C CA . GLU A 1 87 ? 5.206 -10.679 -1.420 1.00 97.69 87 GLU A CA 1
ATOM 674 C C . GLU A 1 87 ? 3.836 -11.333 -1.673 1.00 97.69 87 GLU A C 1
ATOM 676 O O . GLU A 1 87 ? 3.679 -12.086 -2.631 1.00 97.69 87 GLU A O 1
ATOM 681 N N . ASP A 1 88 ? 2.815 -10.998 -0.876 1.00 97.62 88 ASP A N 1
ATOM 682 C CA . ASP A 1 88 ? 1.434 -11.433 -1.097 1.00 97.62 88 ASP A CA 1
ATOM 683 C C . ASP A 1 88 ? 0.680 -10.549 -2.108 1.00 97.62 88 ASP A C 1
ATOM 685 O O . ASP A 1 88 ? -0.436 -10.890 -2.501 1.00 97.62 88 ASP A O 1
ATOM 689 N N . LEU A 1 89 ? 1.266 -9.437 -2.574 1.00 96.25 89 LEU A N 1
ATOM 690 C CA . LEU A 1 89 ? 0.616 -8.515 -3.515 1.00 96.25 89 LEU A CA 1
ATOM 691 C C . LEU A 1 89 ? 0.077 -9.187 -4.800 1.00 96.25 89 LEU A C 1
ATOM 693 O O . LEU A 1 89 ? -1.054 -8.869 -5.181 1.00 96.25 89 LEU A O 1
ATOM 697 N N . PRO A 1 90 ? 0.777 -10.148 -5.438 1.00 97.38 90 PRO A N 1
ATOM 698 C CA . PRO A 1 90 ? 0.244 -10.873 -6.596 1.00 97.38 90 PRO A CA 1
ATOM 699 C C . PRO A 1 90 ? -1.023 -11.689 -6.295 1.00 97.38 90 PRO A C 1
ATOM 701 O O . PRO A 1 90 ? -1.808 -11.974 -7.194 1.00 97.38 90 PRO A O 1
ATOM 704 N N . LYS A 1 91 ? -1.259 -12.063 -5.028 1.00 96.38 91 LYS A N 1
ATOM 705 C CA . LYS A 1 91 ? -2.462 -12.809 -4.615 1.00 96.38 91 LYS A CA 1
ATOM 706 C C . LYS A 1 91 ? -3.701 -11.917 -4.540 1.00 96.38 91 LYS A C 1
ATOM 708 O O . LYS A 1 91 ? -4.816 -12.425 -4.605 1.00 96.38 91 LYS A O 1
ATOM 713 N N . VAL A 1 92 ? -3.516 -10.607 -4.364 1.00 93.62 92 VAL A N 1
ATOM 714 C CA . VAL A 1 92 ? -4.611 -9.642 -4.162 1.00 93.62 92 VAL A CA 1
ATOM 715 C C . VAL A 1 92 ? -4.838 -8.721 -5.359 1.00 93.62 92 VAL A C 1
ATOM 717 O O . VAL A 1 92 ? -5.886 -8.084 -5.434 1.00 93.62 92 VAL A O 1
ATOM 720 N N . SER A 1 93 ? -3.893 -8.651 -6.301 1.00 94.81 93 SER A N 1
ATOM 721 C CA . SER A 1 93 ? -4.026 -7.859 -7.523 1.00 94.81 93 SER A CA 1
ATOM 722 C C . SER A 1 93 ? -3.501 -8.614 -8.736 1.00 94.81 93 SER A C 1
ATOM 724 O O . SER A 1 93 ? -2.313 -8.911 -8.820 1.00 94.81 93 SER A O 1
ATOM 726 N N . SER A 1 94 ? -4.365 -8.828 -9.731 1.00 95.44 94 SER A N 1
ATOM 727 C CA . SER A 1 94 ? -3.989 -9.455 -11.006 1.00 95.44 94 SER A CA 1
ATOM 728 C C . SER A 1 94 ? -3.027 -8.610 -11.843 1.00 95.44 94 SER A C 1
ATOM 730 O O . SER A 1 94 ? -2.382 -9.129 -12.749 1.00 95.44 94 SER A O 1
ATOM 732 N N . THR A 1 95 ? -2.916 -7.312 -11.551 1.00 96.62 95 THR A N 1
ATOM 733 C CA . THR A 1 95 ? -1.991 -6.409 -12.246 1.00 96.62 95 THR A CA 1
ATOM 734 C C . THR A 1 95 ? -0.561 -6.509 -11.729 1.00 96.62 95 THR A C 1
ATOM 736 O O . THR A 1 95 ? 0.338 -5.958 -12.355 1.00 96.62 95 THR A O 1
ATOM 739 N N . ILE A 1 96 ? -0.324 -7.178 -10.596 1.00 97.31 96 ILE A N 1
ATOM 740 C CA . ILE A 1 96 ? 1.009 -7.356 -10.015 1.00 97.31 96 ILE A CA 1
ATOM 741 C C . ILE A 1 96 ? 1.452 -8.783 -10.316 1.00 97.31 96 ILE A C 1
ATOM 743 O O . ILE A 1 96 ? 0.915 -9.736 -9.764 1.00 97.31 96 ILE A O 1
ATOM 747 N N . GLN A 1 97 ? 2.444 -8.928 -11.188 1.00 97.44 97 GLN A N 1
ATOM 748 C CA . GLN A 1 97 ? 2.972 -10.235 -11.573 1.00 97.44 97 GLN A CA 1
ATOM 749 C C . GLN A 1 97 ? 4.045 -10.723 -10.597 1.00 97.44 97 GLN A C 1
ATOM 751 O O . GLN A 1 97 ? 4.082 -11.898 -10.238 1.00 97.44 97 GLN A O 1
ATOM 756 N N . VAL A 1 98 ? 4.923 -9.816 -10.160 1.00 97.81 98 VAL A N 1
ATOM 757 C CA . VAL A 1 98 ? 6.032 -10.120 -9.249 1.00 97.81 98 VAL A CA 1
ATOM 758 C C . VAL A 1 98 ? 6.091 -9.060 -8.162 1.00 97.81 98 VAL A C 1
ATOM 760 O O . VAL A 1 98 ? 6.051 -7.865 -8.456 1.00 97.81 98 VAL A O 1
ATOM 763 N N . ALA A 1 99 ? 6.238 -9.508 -6.918 1.00 98.12 99 ALA A N 1
ATOM 764 C CA . ALA A 1 99 ? 6.598 -8.670 -5.786 1.00 98.12 99 ALA A CA 1
ATOM 765 C C . ALA A 1 99 ? 7.662 -9.389 -4.952 1.00 98.12 99 ALA A C 1
ATOM 767 O O . ALA A 1 99 ? 7.432 -10.505 -4.494 1.00 98.12 99 ALA A O 1
ATOM 768 N N . LYS A 1 100 ? 8.833 -8.769 -4.787 1.00 98.06 100 LYS A N 1
ATOM 769 C CA . LYS A 1 100 ? 9.932 -9.299 -3.965 1.00 98.06 100 LYS A CA 1
ATOM 770 C C . LYS A 1 100 ? 10.458 -8.208 -3.050 1.00 98.06 100 LYS A C 1
ATOM 772 O O . LYS A 1 100 ? 10.829 -7.139 -3.539 1.00 98.06 100 LYS A O 1
ATOM 777 N N . PHE A 1 101 ? 10.496 -8.469 -1.747 1.00 97.75 101 PHE A N 1
ATOM 778 C CA . PHE A 1 101 ? 10.924 -7.478 -0.764 1.00 97.75 101 PHE A CA 1
ATOM 779 C C . PHE A 1 101 ? 12.257 -7.861 -0.120 1.00 97.75 101 PHE A C 1
ATOM 781 O O . PHE A 1 101 ? 12.373 -8.886 0.543 1.00 97.75 101 PHE A O 1
ATOM 788 N N . ASP A 1 102 ? 13.263 -7.008 -0.292 1.00 96.88 102 ASP A N 1
ATOM 789 C CA . ASP A 1 102 ? 14.547 -7.104 0.396 1.00 96.88 102 AS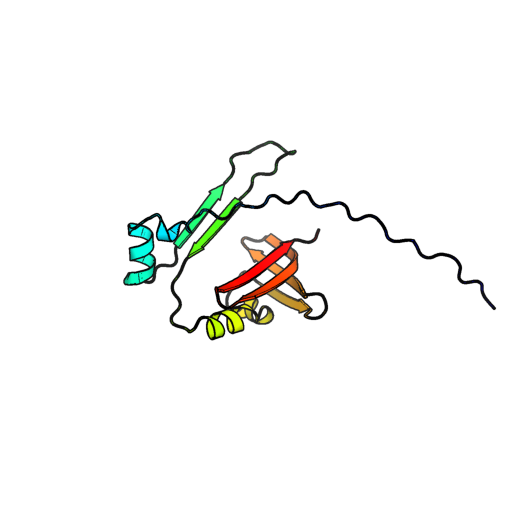P A CA 1
ATOM 790 C C . ASP A 1 102 ? 14.477 -6.302 1.702 1.00 96.88 102 ASP A C 1
ATOM 792 O O . ASP A 1 102 ? 14.546 -5.068 1.701 1.00 96.88 102 ASP A O 1
ATOM 796 N N . THR A 1 103 ? 14.351 -7.011 2.824 1.00 95.38 103 THR A N 1
ATOM 797 C CA . THR A 1 103 ? 14.279 -6.428 4.173 1.00 95.38 103 THR A CA 1
ATOM 798 C C . THR A 1 103 ? 15.585 -5.771 4.613 1.00 95.38 103 THR A C 1
ATOM 800 O O . THR A 1 103 ? 15.554 -4.842 5.416 1.00 95.38 103 THR A O 1
ATOM 803 N N . HIS A 1 104 ? 16.737 -6.190 4.079 1.00 96.06 104 HIS A N 1
ATOM 804 C CA . HIS A 1 104 ? 18.029 -5.599 4.427 1.00 96.06 104 HIS A CA 1
ATOM 805 C C . HIS A 1 104 ? 18.194 -4.213 3.805 1.00 96.06 104 HIS A C 1
ATOM 807 O O . HIS A 1 104 ? 18.780 -3.319 4.415 1.00 96.06 104 HIS A O 1
ATOM 813 N N . ARG A 1 105 ? 17.674 -4.026 2.588 1.00 95.25 105 ARG A N 1
ATOM 814 C CA . ARG A 1 105 ? 17.743 -2.749 1.858 1.00 95.25 105 ARG A CA 1
ATOM 815 C C . ARG A 1 105 ? 16.466 -1.918 1.970 1.00 95.25 105 ARG A C 1
ATOM 817 O O . ARG A 1 105 ? 16.455 -0.767 1.534 1.00 95.25 105 ARG A O 1
ATOM 824 N N . ASN A 1 106 ? 15.404 -2.481 2.547 1.00 96.00 106 ASN A N 1
ATOM 825 C CA . ASN A 1 106 ? 14.042 -1.949 2.498 1.00 96.00 106 ASN A CA 1
ATOM 826 C C . ASN A 1 106 ? 13.622 -1.608 1.060 1.00 96.00 106 ASN A C 1
ATOM 828 O O . ASN A 1 106 ? 13.084 -0.534 0.791 1.00 96.00 106 ASN A O 1
ATOM 832 N N . MET A 1 107 ? 13.919 -2.511 0.127 1.00 97.00 107 MET A N 1
ATOM 833 C CA . MET A 1 107 ? 13.664 -2.327 -1.300 1.00 97.00 107 MET A CA 1
ATOM 834 C C . MET A 1 107 ? 12.622 -3.331 -1.779 1.00 97.00 107 MET A C 1
ATOM 836 O O . MET A 1 107 ? 12.766 -4.531 -1.572 1.00 97.00 107 MET A O 1
ATOM 840 N N . LEU A 1 108 ? 11.588 -2.840 -2.450 1.00 97.44 108 LEU A N 1
ATOM 841 C CA . LEU A 1 108 ? 10.542 -3.638 -3.071 1.00 97.44 108 LEU A CA 1
ATOM 842 C C . LEU A 1 108 ? 10.718 -3.616 -4.591 1.00 97.44 108 LEU A C 1
ATOM 844 O O . LEU A 1 108 ? 10.664 -2.558 -5.219 1.00 97.44 108 LEU A O 1
ATOM 848 N N . HIS A 1 109 ? 10.915 -4.790 -5.179 1.00 97.50 109 HIS A N 1
ATOM 849 C CA . HIS A 1 109 ? 10.849 -5.003 -6.621 1.00 97.50 109 HIS A CA 1
ATOM 850 C C . HIS A 1 109 ? 9.413 -5.337 -7.009 1.00 97.50 109 HIS A C 1
ATOM 852 O O . HIS A 1 109 ? 8.865 -6.316 -6.503 1.00 97.50 109 HIS A O 1
ATOM 858 N N . LEU A 1 110 ? 8.823 -4.542 -7.903 1.00 97.31 110 LEU A N 1
ATOM 859 C CA . LEU A 1 110 ? 7.520 -4.824 -8.502 1.00 97.31 110 LEU A CA 1
ATOM 860 C C . LEU A 1 110 ? 7.644 -4.982 -10.015 1.00 97.31 110 LEU A C 1
ATOM 862 O O . LEU A 1 110 ? 8.313 -4.184 -10.678 1.00 97.31 110 LEU A O 1
ATOM 866 N N . VAL A 1 111 ? 6.937 -5.976 -10.545 1.00 97.62 111 VAL A N 1
ATOM 867 C CA . VAL A 1 111 ? 6.606 -6.089 -11.969 1.00 97.62 111 VAL A CA 1
ATOM 868 C C . VAL A 1 111 ? 5.094 -6.029 -12.083 1.00 97.62 111 VAL A C 1
ATOM 870 O O . VAL A 1 111 ? 4.390 -6.859 -11.497 1.00 97.62 111 VAL A O 1
ATOM 873 N N . THR A 1 112 ? 4.594 -5.032 -12.803 1.00 97.06 112 THR A N 1
ATOM 874 C CA . THR A 1 112 ? 3.165 -4.840 -13.032 1.00 97.06 112 THR A CA 1
ATOM 875 C C . THR A 1 112 ? 2.838 -4.952 -14.509 1.00 97.06 112 THR A C 1
ATOM 877 O O . THR A 1 112 ? 3.626 -4.558 -15.366 1.00 97.06 112 THR A O 1
ATOM 880 N N . SER A 1 113 ? 1.659 -5.490 -14.809 1.00 96.88 113 SER A N 1
ATOM 881 C CA . SER A 1 113 ? 1.131 -5.541 -16.163 1.00 96.88 113 SER A CA 1
ATOM 882 C C . SER A 1 113 ? -0.326 -5.116 -16.190 1.00 96.88 113 SER A C 1
ATOM 884 O O . SER A 1 113 ? -1.158 -5.597 -15.419 1.00 96.88 113 SER A O 1
ATOM 886 N N . ALA A 1 114 ? -0.626 -4.176 -17.078 1.00 94.12 114 ALA A N 1
ATOM 887 C CA . ALA A 1 114 ? -1.972 -3.685 -17.308 1.00 94.12 114 ALA A CA 1
ATOM 888 C C . ALA A 1 114 ? -2.094 -3.191 -18.751 1.00 94.12 114 ALA A C 1
ATOM 890 O O . ALA A 1 114 ? -1.196 -2.527 -19.262 1.00 94.12 114 ALA A O 1
ATOM 891 N N . LEU A 1 115 ? -3.224 -3.493 -19.400 1.00 94.19 115 LEU A N 1
ATOM 892 C CA . LEU A 1 115 ? -3.560 -2.994 -20.744 1.00 94.19 115 LEU A CA 1
ATOM 893 C C . LEU A 1 115 ? -2.486 -3.285 -21.816 1.00 94.19 115 LEU A C 1
ATOM 895 O O . LEU A 1 115 ? -2.276 -2.480 -22.715 1.00 94.19 115 LEU A O 1
ATOM 899 N N . GLY A 1 116 ? -1.792 -4.424 -21.714 1.00 92.94 116 GLY A N 1
ATOM 900 C CA . GLY A 1 116 ? -0.728 -4.810 -22.652 1.00 92.94 116 GLY A CA 1
ATOM 901 C C . GLY A 1 116 ? 0.630 -4.146 -22.399 1.00 92.94 116 GLY A C 1
ATOM 902 O O . GLY A 1 116 ? 1.582 -4.436 -23.117 1.00 92.94 116 GLY A O 1
ATOM 903 N N . TYR A 1 117 ? 0.743 -3.303 -21.372 1.00 94.56 117 TYR A N 1
ATOM 904 C CA . TYR A 1 117 ? 2.006 -2.718 -20.930 1.00 94.56 117 TYR A CA 1
ATOM 905 C C . TYR A 1 117 ? 2.571 -3.493 -19.744 1.00 94.56 117 TYR A C 1
ATOM 907 O O . TYR A 1 117 ? 1.821 -3.971 -18.891 1.00 94.56 117 TYR A O 1
ATOM 915 N N . GLU A 1 118 ? 3.898 -3.574 -19.680 1.00 96.44 118 GLU A N 1
ATOM 916 C CA . GLU A 1 118 ? 4.647 -4.107 -18.546 1.00 96.44 118 GLU A CA 1
ATOM 917 C C . GLU A 1 118 ? 5.558 -3.013 -17.988 1.00 96.44 118 GLU A C 1
ATOM 919 O O . GLU A 1 118 ? 6.240 -2.312 -18.738 1.00 96.44 118 GLU A O 1
ATOM 924 N N . ALA A 1 119 ? 5.547 -2.847 -16.668 1.00 94.88 119 ALA A N 1
ATOM 925 C CA . ALA A 1 119 ? 6.397 -1.899 -15.971 1.00 94.88 119 ALA A CA 1
ATOM 9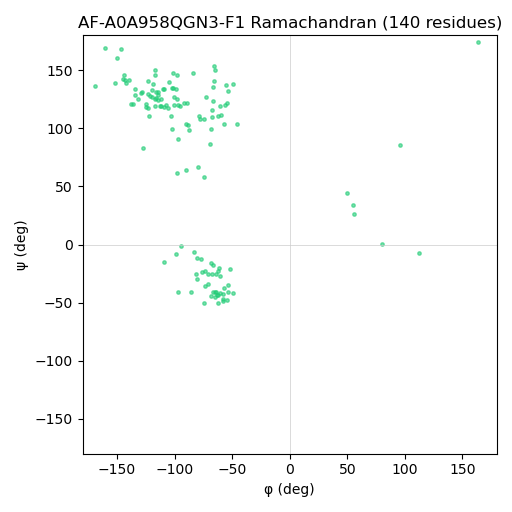26 C C . ALA A 1 119 ? 7.140 -2.597 -14.833 1.00 94.88 119 ALA A C 1
ATOM 928 O O . ALA A 1 119 ? 6.547 -3.277 -13.994 1.00 94.88 119 ALA A O 1
ATOM 929 N N . GLN A 1 120 ? 8.449 -2.372 -14.780 1.00 95.88 120 GLN A N 1
ATOM 930 C CA . GLN A 1 120 ? 9.307 -2.830 -13.698 1.00 95.88 120 GLN A CA 1
ATOM 931 C C . GLN A 1 120 ? 9.784 -1.637 -12.874 1.00 95.88 120 GLN A C 1
ATOM 933 O O . GLN A 1 120 ? 10.239 -0.633 -13.422 1.00 95.88 120 GLN A O 1
ATOM 938 N N . MET A 1 121 ? 9.707 -1.747 -11.547 1.00 94.81 121 MET A N 1
ATOM 939 C CA . MET A 1 121 ? 10.129 -0.680 -10.643 1.00 94.81 121 MET A CA 1
ATOM 940 C C . MET A 1 121 ? 10.781 -1.201 -9.366 1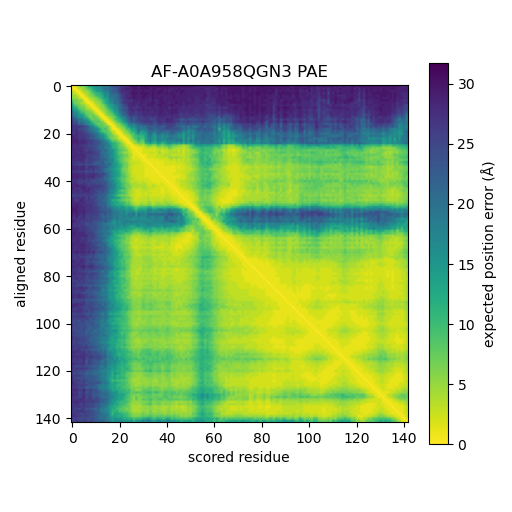.00 94.81 121 MET A C 1
ATOM 942 O O . MET A 1 121 ? 10.408 -2.242 -8.824 1.00 94.81 121 MET A O 1
ATOM 946 N N . TRP A 1 122 ? 11.754 -0.427 -8.886 1.00 95.19 122 TRP A N 1
ATOM 947 C CA . TRP A 1 122 ? 12.391 -0.595 -7.587 1.00 95.19 122 TRP A CA 1
ATOM 948 C C . TRP A 1 122 ? 11.951 0.541 -6.667 1.00 95.19 122 TRP A C 1
ATOM 950 O O . TRP A 1 122 ? 12.180 1.723 -6.941 1.00 95.19 122 TRP A O 1
ATOM 960 N N . LEU A 1 123 ? 11.295 0.175 -5.574 1.00 96.00 123 LEU A N 1
ATOM 961 C CA . LEU A 1 123 ? 10.724 1.101 -4.609 1.00 96.00 123 LEU A CA 1
ATOM 962 C C . LEU A 1 123 ? 11.494 1.003 -3.297 1.00 96.00 123 LEU A C 1
ATOM 964 O O . LEU A 1 123 ? 11.585 -0.070 -2.710 1.00 96.00 123 LEU A O 1
ATOM 968 N N . GLN A 1 124 ? 12.002 2.124 -2.801 1.00 96.56 124 GLN A N 1
ATOM 969 C CA . GLN A 1 124 ? 12.412 2.224 -1.407 1.00 96.56 124 GLN A CA 1
ATOM 970 C C . GLN A 1 124 ? 11.153 2.272 -0.541 1.00 96.56 124 GLN A C 1
ATOM 972 O O . GLN A 1 124 ? 10.286 3.119 -0.761 1.00 96.56 124 GLN A O 1
ATOM 977 N N . VAL A 1 125 ? 11.074 1.391 0.448 1.00 96.19 125 VAL A N 1
ATOM 978 C CA . VAL A 1 125 ? 9.981 1.330 1.416 1.00 96.19 125 VAL A CA 1
ATOM 979 C C . VAL A 1 125 ? 10.434 1.951 2.735 1.00 96.19 125 VAL A C 1
ATOM 981 O O . VAL A 1 125 ? 11.524 1.662 3.223 1.00 96.19 125 VAL A O 1
ATOM 984 N N . ASP A 1 126 ? 9.595 2.797 3.318 1.00 95.38 126 ASP A N 1
ATOM 985 C CA . ASP A 1 126 ? 9.755 3.341 4.666 1.00 95.38 126 ASP A CA 1
ATOM 986 C C . ASP A 1 126 ? 8.509 2.984 5.486 1.00 95.38 126 ASP A C 1
ATOM 988 O O . ASP A 1 126 ? 7.398 3.446 5.208 1.00 95.38 126 ASP A O 1
ATOM 992 N N . LEU A 1 127 ? 8.705 2.089 6.455 1.00 93.81 127 LEU A N 1
ATOM 993 C CA . LEU A 1 127 ? 7.677 1.578 7.354 1.00 93.81 127 LEU A CA 1
ATOM 994 C C . LEU A 1 127 ? 7.720 2.364 8.658 1.00 93.81 127 LEU A C 1
ATOM 996 O O . LEU A 1 127 ? 8.717 2.326 9.377 1.00 93.81 127 LEU A O 1
ATOM 1000 N N . ARG A 1 128 ? 6.620 3.030 9.004 1.00 93.12 128 ARG A N 1
ATOM 1001 C CA . ARG A 1 128 ? 6.520 3.810 10.239 1.00 93.12 128 ARG A CA 1
ATOM 1002 C C . ARG A 1 128 ? 5.376 3.297 11.083 1.00 93.12 128 ARG A C 1
ATOM 1004 O O . ARG A 1 128 ? 4.242 3.213 10.622 1.00 93.12 128 ARG A O 1
ATOM 1011 N N . GLU A 1 129 ? 5.660 3.008 12.342 1.00 91.00 129 GLU A N 1
ATOM 1012 C CA . GLU A 1 129 ? 4.655 2.623 13.323 1.00 91.00 129 GLU A CA 1
ATOM 1013 C C . GLU A 1 129 ? 4.820 3.486 14.570 1.00 91.00 129 GLU A C 1
ATOM 1015 O O . GLU A 1 129 ? 5.924 3.697 15.065 1.00 91.00 129 GLU A O 1
ATOM 1020 N N . SER A 1 130 ? 3.714 4.055 15.036 1.00 89.69 130 SER A N 1
ATOM 1021 C CA . SER A 1 130 ? 3.668 4.924 16.207 1.00 89.69 130 SER A CA 1
ATOM 1022 C C . SER A 1 130 ? 2.346 4.744 16.944 1.00 89.69 130 SER A C 1
ATOM 1024 O O . SER A 1 130 ? 1.375 4.202 16.406 1.00 89.69 130 SER A O 1
ATOM 1026 N N . GLU A 1 131 ? 2.253 5.280 18.159 1.00 85.31 131 GLU A N 1
ATOM 1027 C CA . GLU A 1 131 ? 0.992 5.306 18.906 1.00 85.31 131 GLU A CA 1
ATOM 1028 C C . GLU A 1 131 ? -0.123 6.016 18.123 1.00 85.31 131 GLU A C 1
ATOM 1030 O O . GLU A 1 131 ? -1.267 5.549 18.095 1.00 85.31 131 GLU A O 1
ATOM 1035 N N . LYS A 1 132 ? 0.226 7.092 17.404 1.00 86.06 132 LYS A N 1
ATOM 1036 C CA . LYS A 1 132 ? -0.708 7.918 16.624 1.00 86.06 132 LYS A CA 1
ATOM 1037 C C . LYS A 1 132 ? -1.185 7.243 15.335 1.00 86.06 132 LYS A C 1
ATOM 1039 O O . LYS A 1 132 ? -2.260 7.579 14.844 1.00 86.06 132 LYS A O 1
ATOM 1044 N N . GLY A 1 133 ? -0.437 6.281 14.799 1.00 89.06 133 GLY A N 1
ATOM 1045 C CA . GLY A 1 133 ? -0.783 5.607 13.550 1.00 89.06 133 GLY A CA 1
ATOM 1046 C C . GLY A 1 133 ? 0.376 4.842 12.924 1.00 89.06 133 GLY A C 1
ATOM 1047 O O . GLY A 1 133 ? 1.515 4.929 13.386 1.00 89.06 133 GLY A O 1
ATOM 1048 N N . SER A 1 134 ? 0.058 4.126 11.849 1.00 92.94 134 SER A N 1
ATOM 1049 C CA . SER A 1 134 ? 1.018 3.371 11.045 1.00 92.94 134 SER A CA 1
ATOM 1050 C C . SER A 1 134 ? 0.948 3.852 9.592 1.00 92.94 134 SER A C 1
ATOM 1052 O O . SER A 1 134 ? -0.139 4.165 9.103 1.00 92.94 134 SER A O 1
ATOM 1054 N N . ASP A 1 135 ? 2.095 3.948 8.928 1.00 92.81 135 ASP A N 1
ATOM 1055 C CA . ASP A 1 135 ? 2.273 4.513 7.586 1.00 92.81 135 ASP A CA 1
ATOM 1056 C C . ASP A 1 135 ? 3.280 3.648 6.801 1.00 92.81 135 ASP A C 1
ATOM 1058 O O . ASP A 1 135 ? 4.250 3.140 7.370 1.00 92.81 135 ASP A O 1
ATOM 1062 N N . ILE A 1 136 ? 3.026 3.456 5.506 1.00 94.06 136 ILE A N 1
ATOM 1063 C CA . ILE A 1 136 ? 3.929 2.798 4.558 1.00 94.06 136 ILE A CA 1
ATOM 1064 C C . ILE A 1 136 ? 4.174 3.785 3.426 1.00 94.06 136 ILE A C 1
ATOM 1066 O O . ILE A 1 136 ? 3.253 4.138 2.686 1.00 94.06 136 ILE A O 1
ATOM 1070 N N . ARG A 1 137 ? 5.428 4.194 3.257 1.00 93.25 137 ARG A N 1
ATOM 1071 C CA . ARG A 1 137 ? 5.830 5.114 2.194 1.00 93.25 137 ARG A CA 1
ATOM 1072 C C . ARG A 1 137 ? 6.655 4.382 1.157 1.00 93.25 137 ARG A C 1
ATOM 1074 O O . ARG A 1 137 ? 7.589 3.666 1.501 1.00 93.25 137 ARG A O 1
ATOM 1081 N N . PHE A 1 138 ? 6.330 4.617 -0.107 1.00 92.19 138 PHE A N 1
ATOM 1082 C CA . PHE A 1 138 ? 7.066 4.091 -1.249 1.00 92.19 138 PHE A CA 1
ATOM 1083 C C . PHE A 1 138 ? 7.707 5.246 -2.008 1.00 92.19 138 PHE A C 1
ATOM 1085 O O . PHE A 1 138 ? 7.041 6.231 -2.329 1.00 92.19 138 PHE A O 1
ATOM 1092 N N . VAL A 1 139 ? 8.993 5.121 -2.317 1.00 89.38 139 VAL A N 1
ATOM 1093 C CA . VAL A 1 139 ? 9.739 6.096 -3.114 1.00 89.38 139 VAL A CA 1
ATOM 1094 C C . VAL A 1 139 ? 10.368 5.372 -4.293 1.00 89.38 139 VAL A C 1
ATOM 1096 O O . VAL A 1 139 ? 11.166 4.456 -4.105 1.00 89.38 139 VAL A O 1
ATOM 1099 N N . ILE A 1 140 ? 10.026 5.784 -5.514 1.00 85.50 140 ILE A N 1
ATOM 1100 C CA . ILE A 1 140 ? 10.636 5.231 -6.728 1.00 85.50 140 ILE A CA 1
ATOM 1101 C C . ILE A 1 140 ? 12.111 5.632 -6.755 1.00 85.50 140 ILE A C 1
ATOM 1103 O O . ILE A 1 140 ? 12.438 6.820 -6.711 1.00 85.50 140 ILE A O 1
ATOM 1107 N N . ARG A 1 141 ? 13.003 4.644 -6.845 1.00 77.69 141 ARG A N 1
ATOM 1108 C CA . ARG A 1 141 ? 14.422 4.869 -7.132 1.00 77.69 141 ARG A CA 1
ATOM 1109 C C . ARG A 1 141 ? 14.625 4.700 -8.638 1.00 77.69 141 ARG A C 1
ATOM 1111 O O . ARG A 1 141 ? 14.304 3.645 -9.178 1.00 77.69 141 ARG A O 1
ATOM 1118 N N . ARG A 1 142 ? 15.075 5.772 -9.293 1.00 62.62 142 ARG A N 1
ATOM 1119 C CA . ARG A 1 142 ? 15.558 5.746 -10.680 1.00 62.62 142 ARG A CA 1
ATOM 1120 C C . ARG A 1 142 ? 17.020 5.331 -10.709 1.00 62.62 142 ARG A C 1
ATOM 1122 O O . ARG A 1 142 ? 17.723 5.678 -9.730 1.00 62.62 142 ARG A O 1
#

pLDDT: mean 81.87, std 18.85, range [39.62, 98.12]

Sequence (142 aa):
MADVKGLPERAASQASSFVSVEPEVSPFWKQKKNVYRKIKDERAVVVLVKSDENLGDMKNPSKLLMQGAGHIRASRGFAFNVAKNFEDLPKVSSTIQVAKFDTHRNMLHLVTSALGYEAQMWLQVDLRESEKGSDIRFVIRR

Radius of gyration: 20.11 Å; Cα contacts (8 Å, |Δi|>4): 168; chains: 1; bounding box: 75×34×42 Å

Secondary structure (DSSP, 8-state):
---------------------PPPSS-HHHH-HHHHHHHHTS---EEEEEE---TT-TTSPPPEEEEEE---SS-HHHHHHHHT-GGGHHHH-TTEEEEEEETTTTEEEEEEEETTEEEEEEEEEEEEEETTEEEEEEEEE-

Foldseek 3Di:
DDDDDDDDDDDDDPPPPDDPPPPDPDDPCVVDPVSVCCQPPVQDKDKDWDWDPPPPPPVDPIDIDIDIDGDDPDDQVVVLVVVVPQQCVVVVDVQWPGWDADPVQCWIWTWGDDPRDIDTWIWRWDWDDDPVHTDIDTDTDD

Nearest PDB structures (foldseek):
  8xcj-assembly1_F  TM=2.309E-01  e=1.010E-01  Escherichia phage Lambda
  8xci-assembly1_J  TM=2.260E-01  e=3.660E-01  Escherichia phage Lambda
  7cmg-assembly1_B  TM=2.580E-01  e=9.411E+00  Porphyromonas gingivalis ATCC 33277